Protein AF-A0A2V7LKZ4-F1 (afdb_monomer_lite)

Secondary structure (DSSP, 8-state):
-----PPP-HHHHSHHHHHHHHHHHHS--SS--HHHHHHHHHHHHHH----S----TTS-----TGGGTT--EEEEEEE---TIIIIIS----TTHHHHHHHHHHHHHHHHTTEEEEEEEE--SEETTEE----HHHHHTTPPPP---TT---GGGT--

Structure (mmCIF, N/CA/C/O backbone):
data_AF-A0A2V7LKZ4-F1
#
_entry.id   AF-A0A2V7LKZ4-F1
#
loop_
_atom_site.group_PDB
_atom_site.id
_atom_site.type_symbol
_atom_site.label_atom_id
_atom_site.label_alt_id
_atom_site.label_comp_id
_atom_site.label_asym_id
_atom_site.label_entity_id
_atom_site.label_seq_id
_atom_site.pdbx_PDB_ins_code
_atom_site.Cartn_x
_atom_site.Cartn_y
_atom_site.Cartn_z
_atom_site.occupancy
_atom_site.B_iso_or_equiv
_atom_site.auth_seq_id
_atom_site.auth_comp_id
_atom_site.auth_asym_id
_atom_site.auth_atom_id
_atom_site.pdbx_PDB_model_num
ATOM 1 N N . MET A 1 1 ? -0.419 -41.309 -25.244 1.00 37.91 1 MET A N 1
ATOM 2 C CA . MET A 1 1 ? 0.236 -40.293 -26.097 1.00 37.91 1 MET A CA 1
ATOM 3 C C . MET A 1 1 ? 0.223 -38.957 -25.371 1.00 37.91 1 MET A C 1
ATOM 5 O O . MET A 1 1 ? -0.729 -38.194 -25.488 1.00 37.91 1 MET A O 1
ATOM 9 N N . THR A 1 2 ? 1.242 -38.730 -24.545 1.00 40.59 2 THR A N 1
ATOM 10 C CA . THR A 1 2 ? 1.423 -37.516 -23.741 1.00 40.59 2 THR A CA 1
ATOM 11 C C . THR A 1 2 ? 1.644 -36.329 -24.674 1.00 40.59 2 THR A C 1
ATOM 13 O O . THR A 1 2 ? 2.657 -36.272 -25.366 1.00 40.59 2 THR A O 1
ATOM 16 N N . ARG A 1 3 ? 0.681 -35.403 -24.745 1.00 43.38 3 ARG A N 1
ATOM 17 C CA . ARG A 1 3 ? 0.859 -34.137 -25.464 1.00 43.38 3 ARG A CA 1
ATOM 18 C C . ARG A 1 3 ? 1.888 -33.311 -24.692 1.00 43.38 3 ARG A C 1
ATOM 20 O O . ARG A 1 3 ? 1.542 -32.725 -23.669 1.00 43.38 3 ARG A O 1
ATOM 27 N N . LEU A 1 4 ? 3.134 -33.264 -25.165 1.00 46.56 4 LEU A N 1
ATOM 28 C CA . LEU A 1 4 ? 4.025 -32.162 -24.816 1.00 46.56 4 LEU A CA 1
ATOM 29 C C . LEU A 1 4 ? 3.325 -30.883 -25.286 1.00 46.56 4 LEU A C 1
ATOM 31 O O . LEU A 1 4 ? 3.131 -30.685 -26.485 1.00 46.56 4 LEU A O 1
ATOM 35 N N . ARG A 1 5 ? 2.878 -30.044 -24.345 1.00 49.72 5 ARG A N 1
ATOM 36 C CA . ARG A 1 5 ? 2.583 -28.645 -24.659 1.00 49.72 5 ARG A CA 1
ATOM 37 C C . ARG A 1 5 ? 3.880 -28.079 -25.227 1.00 49.72 5 ARG A C 1
ATOM 39 O O . ARG A 1 5 ? 4.868 -28.031 -24.504 1.00 49.72 5 ARG A O 1
ATOM 46 N N . ALA A 1 6 ? 3.884 -27.719 -26.508 1.00 60.31 6 ALA A N 1
ATOM 47 C CA . ALA A 1 6 ? 4.943 -26.885 -27.049 1.00 60.31 6 ALA A CA 1
ATOM 48 C C . ALA A 1 6 ? 4.969 -25.621 -26.187 1.00 60.31 6 ALA A C 1
ATOM 50 O O . ALA A 1 6 ? 3.947 -24.939 -26.066 1.00 60.31 6 ALA A O 1
ATOM 51 N N . GLU A 1 7 ? 6.080 -25.382 -25.494 1.00 57.66 7 GLU A N 1
ATOM 52 C CA . GLU A 1 7 ? 6.238 -24.133 -24.769 1.00 57.66 7 GLU A CA 1
ATOM 53 C C . GLU A 1 7 ? 6.153 -22.992 -25.791 1.00 57.66 7 GLU A C 1
ATOM 55 O O . GLU A 1 7 ? 6.759 -23.100 -26.862 1.00 57.66 7 GLU A O 1
ATOM 60 N N . PRO A 1 8 ? 5.354 -21.942 -25.529 1.00 60.72 8 PRO A N 1
ATOM 61 C CA . PRO A 1 8 ? 5.274 -20.811 -26.440 1.00 60.72 8 PRO A CA 1
ATOM 62 C C . PRO A 1 8 ? 6.670 -20.220 -26.649 1.00 60.72 8 PRO A C 1
ATOM 64 O O . PRO A 1 8 ? 7.468 -20.179 -25.709 1.00 60.72 8 PRO A O 1
ATOM 67 N N . ASP A 1 9 ? 6.940 -19.780 -27.881 1.00 71.75 9 ASP A N 1
ATOM 68 C CA . ASP A 1 9 ? 8.195 -19.143 -28.293 1.00 71.75 9 ASP A CA 1
ATOM 69 C C . ASP A 1 9 ? 8.653 -18.139 -27.212 1.00 71.75 9 ASP A C 1
ATOM 71 O O . ASP A 1 9 ? 7.838 -17.315 -26.777 1.00 71.75 9 ASP A O 1
ATOM 75 N N . PRO A 1 10 ? 9.919 -18.178 -26.751 1.00 65.06 10 PRO A N 1
ATOM 76 C CA . PRO A 1 10 ? 10.455 -17.200 -25.808 1.00 65.06 10 PRO A CA 1
ATOM 77 C C . PRO A 1 10 ? 10.143 -15.743 -26.182 1.00 65.06 10 PRO A C 1
ATOM 79 O O . PRO A 1 10 ? 9.922 -14.926 -25.290 1.00 65.06 10 PRO A O 1
ATOM 82 N N . ALA A 1 11 ? 10.041 -15.425 -27.478 1.00 68.94 11 ALA A N 1
ATOM 83 C CA . ALA A 1 11 ? 9.638 -14.105 -27.966 1.00 68.94 11 ALA A CA 1
ATOM 84 C C . ALA A 1 11 ? 8.179 -13.739 -27.648 1.00 68.94 11 ALA A C 1
ATOM 86 O O . ALA A 1 11 ? 7.864 -12.566 -27.480 1.00 68.94 11 ALA A O 1
ATOM 87 N N . GLN A 1 12 ? 7.288 -14.724 -27.547 1.00 70.56 12 GLN A N 1
ATOM 88 C CA . GLN A 1 12 ? 5.897 -14.533 -27.127 1.00 70.56 12 GLN A CA 1
ATOM 89 C C . GLN A 1 12 ? 5.761 -14.515 -25.604 1.00 70.56 12 GLN A C 1
ATOM 91 O O . GLN A 1 12 ? 4.890 -13.836 -25.069 1.00 70.56 12 GLN A O 1
ATOM 96 N N . ARG A 1 13 ? 6.616 -15.265 -24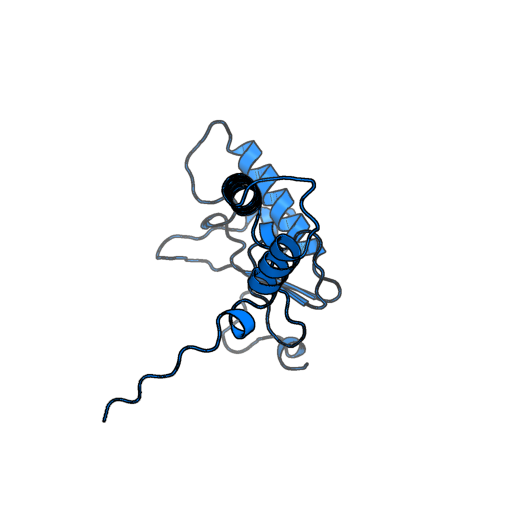.901 1.00 66.69 13 ARG A N 1
ATOM 97 C CA . ARG A 1 13 ? 6.578 -15.377 -23.438 1.00 66.69 13 ARG A CA 1
ATOM 98 C C . ARG A 1 13 ? 7.229 -14.187 -22.735 1.00 66.69 13 ARG A C 1
ATOM 100 O O . ARG A 1 13 ? 6.769 -13.788 -21.672 1.00 66.69 13 ARG A O 1
ATOM 107 N N . TYR A 1 14 ? 8.280 -13.628 -23.330 1.00 71.88 14 TYR A N 1
ATOM 108 C CA . TYR A 1 14 ? 9.044 -12.509 -22.784 1.00 71.88 14 TYR A CA 1
ATOM 109 C C . TYR A 1 14 ? 9.305 -11.454 -23.867 1.00 71.88 14 TYR A C 1
ATOM 111 O O . TYR A 1 14 ? 10.462 -11.197 -24.218 1.00 71.88 14 TYR A O 1
ATOM 119 N N . PRO A 1 15 ? 8.247 -10.834 -24.421 1.00 73.62 15 PRO A N 1
ATOM 120 C CA . PRO A 1 15 ? 8.369 -9.951 -25.578 1.00 73.62 15 PRO A CA 1
ATOM 121 C C . PRO A 1 15 ? 9.309 -8.771 -25.315 1.00 73.62 15 PRO A C 1
ATOM 123 O O . PRO A 1 15 ? 10.147 -8.464 -26.160 1.00 73.62 15 PRO A O 1
ATOM 126 N N . ALA A 1 16 ? 9.256 -8.170 -24.123 1.00 68.06 16 ALA A N 1
ATOM 127 C CA . ALA A 1 16 ? 10.148 -7.075 -23.745 1.00 68.06 16 ALA A CA 1
ATOM 128 C C . ALA A 1 16 ? 11.616 -7.525 -23.614 1.00 68.06 16 ALA A C 1
ATOM 130 O O . ALA A 1 16 ? 12.516 -6.872 -24.142 1.00 68.06 16 ALA A O 1
ATOM 131 N N . ALA A 1 17 ? 11.872 -8.673 -22.978 1.00 68.44 17 ALA A N 1
ATOM 132 C CA . ALA A 1 17 ? 13.228 -9.206 -22.821 1.00 68.44 17 ALA A CA 1
ATOM 133 C C . ALA A 1 17 ? 13.859 -9.574 -24.175 1.00 68.44 17 ALA A C 1
ATOM 135 O O . ALA A 1 17 ? 15.018 -9.248 -24.428 1.00 68.44 17 ALA A O 1
ATOM 136 N N . VAL A 1 18 ? 13.086 -10.193 -25.072 1.00 76.25 18 VAL A N 1
ATOM 137 C CA . VAL A 1 18 ? 13.555 -10.557 -26.417 1.00 76.25 18 VAL A CA 1
ATOM 138 C C . VAL A 1 18 ? 13.724 -9.327 -27.310 1.00 76.25 18 VAL A C 1
ATOM 140 O O . VAL A 1 18 ? 14.687 -9.267 -28.070 1.00 76.25 18 VAL A O 1
ATOM 143 N N . ALA A 1 19 ? 12.854 -8.319 -27.198 1.00 74.94 19 ALA A N 1
ATOM 144 C CA . ALA A 1 19 ? 13.026 -7.049 -27.902 1.00 74.94 19 ALA A CA 1
ATOM 145 C C . ALA A 1 19 ? 14.312 -6.326 -27.469 1.00 74.94 19 ALA A C 1
ATOM 147 O O . ALA A 1 19 ? 15.057 -5.845 -28.319 1.00 74.94 19 ALA A O 1
ATOM 148 N N . ARG A 1 20 ? 14.623 -6.317 -26.165 1.00 68.56 20 ARG A N 1
ATOM 149 C CA . ARG A 1 20 ? 15.881 -5.766 -25.627 1.00 68.56 20 ARG A CA 1
ATOM 150 C C . ARG A 1 20 ? 17.106 -6.529 -26.124 1.00 68.56 20 ARG A C 1
ATOM 152 O O . ARG A 1 20 ? 18.086 -5.901 -26.507 1.00 68.56 20 ARG A O 1
ATOM 159 N N . LEU A 1 21 ? 17.042 -7.864 -26.143 1.00 72.06 21 LEU A N 1
ATOM 160 C CA . LEU A 1 21 ? 18.119 -8.708 -26.665 1.00 72.06 21 LEU A CA 1
ATOM 161 C C . LEU A 1 21 ? 18.377 -8.425 -28.151 1.00 72.06 21 LEU A C 1
ATOM 163 O O . LEU A 1 21 ? 19.524 -8.267 -28.549 1.00 72.06 21 LEU A O 1
ATOM 167 N N . ARG A 1 22 ? 17.315 -8.315 -28.960 1.00 74.94 22 ARG A N 1
ATOM 168 C CA . ARG A 1 22 ? 17.422 -7.978 -30.388 1.00 74.94 22 ARG A CA 1
ATOM 169 C C . ARG A 1 22 ? 17.999 -6.587 -30.608 1.00 74.94 22 ARG A C 1
ATOM 171 O O . ARG A 1 22 ? 18.927 -6.456 -31.388 1.00 74.94 22 ARG A O 1
ATOM 178 N N . ALA A 1 23 ? 17.525 -5.587 -29.867 1.00 71.50 23 ALA A N 1
ATOM 179 C CA . ALA A 1 23 ? 18.078 -4.236 -29.934 1.00 71.50 23 ALA A CA 1
ATOM 180 C C . ALA A 1 23 ? 19.584 -4.202 -29.614 1.00 71.50 23 ALA A C 1
ATOM 182 O O . ALA A 1 23 ? 20.305 -3.398 -30.186 1.00 71.50 23 ALA A O 1
ATOM 183 N N . LEU A 1 24 ? 20.065 -5.093 -28.740 1.00 64.25 24 LEU A N 1
ATOM 184 C CA . LEU A 1 24 ? 21.483 -5.205 -28.398 1.00 64.25 24 LEU A CA 1
ATOM 185 C C . LEU A 1 24 ? 22.318 -5.920 -29.474 1.00 64.25 24 LEU A C 1
ATOM 187 O O . LEU A 1 24 ? 23.481 -5.586 -29.664 1.00 64.25 24 LEU A O 1
ATOM 191 N N . ILE A 1 25 ? 21.735 -6.916 -30.149 1.00 69.31 25 ILE A N 1
ATOM 192 C CA . ILE A 1 25 ? 22.371 -7.637 -31.263 1.00 69.31 25 ILE A CA 1
ATOM 193 C C . ILE A 1 25 ? 22.433 -6.751 -32.517 1.00 69.31 25 ILE A C 1
ATOM 195 O O . ILE A 1 25 ? 23.416 -6.804 -33.251 1.00 69.31 25 ILE A O 1
ATOM 199 N N . ASP A 1 26 ? 21.394 -5.942 -32.742 1.00 69.75 26 ASP A N 1
ATOM 200 C CA . ASP A 1 26 ? 21.254 -5.074 -33.915 1.00 69.75 26 ASP A CA 1
ATOM 201 C C . ASP A 1 26 ? 21.896 -3.684 -33.724 1.00 69.75 26 ASP A C 1
ATOM 203 O O . ASP A 1 26 ? 22.044 -2.938 -34.696 1.00 69.75 26 ASP A O 1
ATOM 207 N N . GLU A 1 27 ? 22.299 -3.310 -32.500 1.00 65.00 27 GLU A N 1
ATOM 208 C CA . GLU A 1 27 ? 23.092 -2.098 -32.268 1.00 65.00 27 GLU A CA 1
ATOM 209 C C . GLU A 1 27 ? 24.464 -2.251 -32.955 1.00 65.00 27 GLU A C 1
ATOM 211 O O . GLU A 1 27 ? 25.178 -3.225 -32.697 1.00 65.00 27 GLU A O 1
ATOM 216 N N . PRO A 1 28 ? 24.880 -1.308 -33.825 1.00 56.78 28 PRO A N 1
ATOM 217 C CA . PRO A 1 28 ? 26.181 -1.376 -34.472 1.00 56.78 28 PRO A CA 1
ATOM 218 C C . PRO A 1 28 ? 27.268 -1.226 -33.407 1.00 56.78 28 PRO A C 1
ATOM 220 O O . PRO A 1 28 ? 27.586 -0.120 -32.972 1.00 56.78 28 PRO A O 1
ATOM 223 N N . SER A 1 29 ? 27.829 -2.354 -32.971 1.00 55.97 29 SER A N 1
ATOM 224 C CA . SER A 1 29 ? 28.973 -2.374 -32.067 1.00 55.97 29 SER A CA 1
ATOM 225 C C . SER A 1 29 ? 30.118 -1.598 -32.723 1.00 55.97 29 SER A C 1
ATOM 227 O O . SER A 1 29 ? 30.546 -1.964 -33.826 1.00 55.97 29 SER A O 1
ATOM 229 N N . PRO A 1 30 ? 30.639 -0.523 -32.103 1.00 56.12 30 PRO A N 1
ATOM 230 C CA . PRO A 1 30 ? 31.881 0.069 -32.557 1.00 56.12 30 PRO A CA 1
ATOM 231 C C . PRO A 1 30 ? 33.003 -0.927 -32.240 1.00 56.12 30 PRO A C 1
ATOM 233 O O . PRO A 1 30 ? 33.565 -0.909 -31.155 1.00 56.12 30 PRO A O 1
ATOM 236 N N . ALA A 1 31 ? 33.290 -1.828 -33.182 1.00 57.12 31 ALA A N 1
ATOM 237 C CA . ALA A 1 31 ? 34.457 -2.711 -33.194 1.00 57.12 31 ALA A CA 1
ATOM 238 C C . ALA A 1 31 ? 34.723 -3.517 -31.897 1.00 57.12 31 ALA A C 1
ATOM 240 O O . ALA A 1 31 ? 35.877 -3.631 -31.489 1.00 57.12 31 ALA A O 1
ATOM 241 N N . GLY A 1 32 ? 33.688 -4.081 -31.263 1.00 65.69 32 GLY A N 1
ATOM 242 C CA . GLY A 1 32 ? 33.840 -4.961 -30.095 1.00 65.69 32 GLY A CA 1
ATOM 243 C C . GLY A 1 32 ? 33.677 -6.455 -30.405 1.00 65.69 32 GLY A C 1
ATOM 244 O O . GLY A 1 32 ? 33.022 -6.830 -31.381 1.00 65.69 32 GLY A O 1
ATOM 245 N N . THR A 1 33 ? 34.260 -7.321 -29.575 1.00 79.62 33 THR A N 1
ATOM 246 C CA . THR A 1 33 ? 34.108 -8.784 -29.673 1.00 79.62 33 THR A CA 1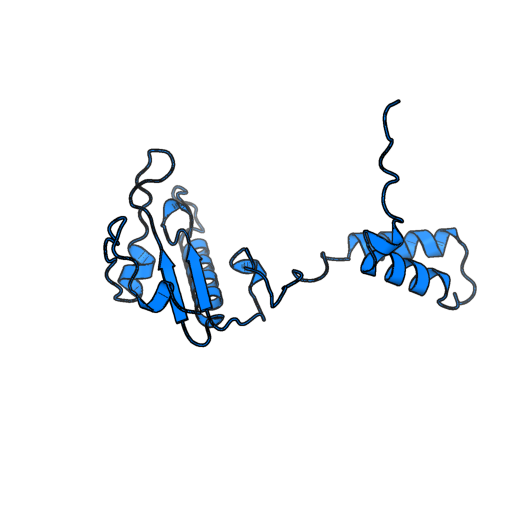
ATOM 247 C C . THR A 1 33 ? 32.734 -9.252 -29.165 1.00 79.62 33 THR A C 1
ATOM 249 O O . THR A 1 33 ? 32.000 -8.526 -28.488 1.00 79.62 33 THR A O 1
ATOM 252 N N . LEU A 1 34 ? 32.364 -10.500 -29.482 1.00 76.31 34 LEU A N 1
ATOM 253 C CA . LEU A 1 34 ? 31.146 -11.123 -28.946 1.00 76.31 34 LEU A CA 1
ATOM 254 C C . LEU A 1 34 ? 31.168 -11.187 -27.408 1.00 76.31 34 LEU A C 1
ATOM 256 O O . LEU A 1 34 ? 30.133 -11.008 -26.775 1.00 76.31 34 LEU A O 1
ATOM 260 N N . GLU A 1 35 ? 32.343 -11.405 -26.820 1.00 79.25 35 GLU A N 1
ATOM 261 C CA . GLU A 1 35 ? 32.548 -11.476 -25.370 1.00 79.25 35 GLU A CA 1
ATOM 262 C C . GLU A 1 35 ? 32.221 -10.138 -24.693 1.00 79.25 35 GLU A C 1
ATOM 264 O O . GLU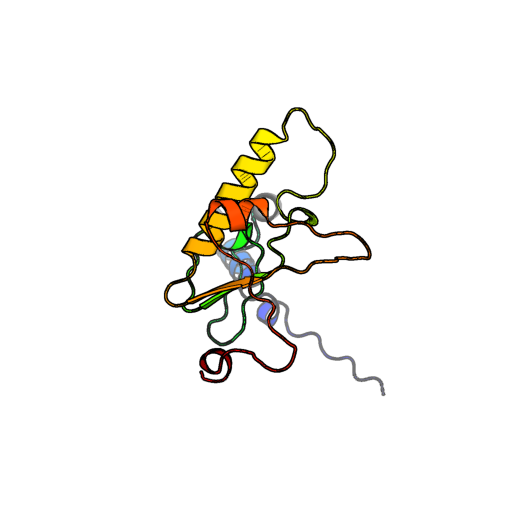 A 1 35 ? 31.393 -10.094 -23.789 1.00 79.25 35 GLU A O 1
ATOM 269 N N . GLU A 1 36 ? 32.722 -9.022 -25.231 1.00 79.69 36 GLU A N 1
ATOM 270 C CA . GLU A 1 36 ? 32.417 -7.671 -24.727 1.00 79.69 36 GLU A CA 1
ATOM 271 C C . GLU A 1 36 ? 30.924 -7.321 -24.832 1.00 79.69 36 GLU A C 1
ATOM 273 O O . GLU A 1 36 ? 30.375 -6.581 -24.012 1.00 79.69 36 GLU A O 1
ATOM 278 N N . SER A 1 37 ? 30.247 -7.864 -25.847 1.00 75.19 37 SER A N 1
ATOM 279 C CA . SER A 1 37 ? 28.805 -7.685 -26.036 1.00 75.19 37 SER A CA 1
ATOM 280 C C . SER A 1 37 ? 27.999 -8.476 -24.997 1.00 75.19 37 SER A C 1
ATOM 282 O O . SER A 1 37 ? 26.992 -7.979 -24.487 1.00 75.19 37 SER A O 1
ATOM 284 N N . ILE A 1 38 ? 28.459 -9.682 -24.645 1.00 80.31 38 ILE A N 1
ATOM 285 C CA . ILE A 1 38 ? 27.872 -10.510 -23.584 1.00 80.31 38 ILE A CA 1
ATOM 286 C C . ILE A 1 38 ? 28.097 -9.862 -22.215 1.00 80.31 38 ILE A C 1
ATOM 288 O O . ILE A 1 38 ? 27.144 -9.753 -21.446 1.00 80.31 38 ILE A O 1
ATOM 292 N N . ASP A 1 39 ? 29.298 -9.366 -21.924 1.00 83.00 39 ASP A N 1
ATOM 293 C CA . ASP A 1 39 ? 29.599 -8.724 -20.639 1.00 83.00 39 ASP A CA 1
ATOM 294 C C . ASP A 1 39 ? 28.742 -7.475 -20.410 1.00 83.00 39 ASP A C 1
ATOM 296 O O . ASP A 1 39 ? 28.120 -7.328 -19.355 1.00 83.00 39 ASP A O 1
ATOM 300 N N . ARG A 1 40 ? 28.597 -6.617 -21.430 1.00 75.94 40 ARG A N 1
ATOM 301 C CA . ARG A 1 40 ? 27.694 -5.454 -21.364 1.00 75.94 40 ARG A CA 1
ATOM 302 C C . ARG A 1 40 ? 26.232 -5.848 -21.178 1.00 75.94 40 ARG A C 1
ATOM 304 O O . ARG A 1 40 ? 25.486 -5.137 -20.500 1.00 75.94 40 ARG A O 1
ATOM 311 N N . LEU A 1 41 ? 25.797 -6.953 -21.788 1.00 75.88 41 LEU A N 1
ATOM 312 C CA . LEU A 1 41 ? 24.450 -7.480 -21.584 1.00 75.88 41 LEU A CA 1
ATOM 313 C C . LEU A 1 41 ? 24.264 -7.938 -20.136 1.00 75.88 41 LEU A C 1
ATOM 315 O O . LEU A 1 41 ? 23.269 -7.572 -19.515 1.00 75.88 41 LEU A O 1
ATOM 319 N N . LEU A 1 42 ? 25.207 -8.710 -19.596 1.00 81.75 42 LEU A N 1
ATOM 320 C CA . LEU A 1 42 ? 25.146 -9.221 -18.227 1.00 81.75 42 LEU A CA 1
ATOM 321 C C . LEU A 1 42 ? 25.173 -8.087 -17.200 1.00 81.75 42 LEU A C 1
ATOM 323 O O . LEU A 1 42 ? 24.383 -8.111 -16.258 1.00 81.75 42 LEU A O 1
ATOM 327 N N . GLU A 1 43 ? 25.996 -7.061 -17.416 1.00 82.12 43 GLU A N 1
ATOM 328 C CA . GLU A 1 43 ? 26.031 -5.862 -16.578 1.00 82.12 43 GLU A CA 1
ATOM 329 C C . GLU A 1 43 ? 24.688 -5.117 -16.614 1.00 82.12 43 GLU A C 1
ATOM 331 O O . GLU A 1 43 ? 24.110 -4.817 -15.569 1.00 82.12 43 GLU A O 1
ATOM 336 N N . ARG A 1 44 ? 24.115 -4.892 -17.805 1.00 70.31 44 ARG A N 1
ATOM 337 C CA . ARG A 1 44 ? 22.791 -4.261 -17.943 1.00 70.31 44 ARG A CA 1
ATOM 338 C C . ARG A 1 44 ? 21.670 -5.100 -17.344 1.00 70.31 44 ARG A C 1
ATOM 340 O O . ARG A 1 44 ? 20.747 -4.516 -16.794 1.00 70.31 44 ARG A O 1
ATOM 347 N N . VAL A 1 45 ? 21.716 -6.430 -17.439 1.00 75.12 45 VAL A N 1
ATOM 348 C CA . VAL A 1 45 ? 20.718 -7.319 -16.820 1.00 75.12 45 VAL A CA 1
ATOM 349 C C . VAL A 1 45 ? 20.843 -7.286 -15.299 1.00 75.12 45 VAL A C 1
ATOM 351 O O . VAL A 1 45 ? 19.832 -7.154 -14.614 1.00 75.12 45 VAL A O 1
ATOM 354 N N . ALA A 1 46 ? 22.064 -7.328 -14.766 1.00 78.31 46 ALA A N 1
ATOM 355 C CA . ALA A 1 46 ? 22.313 -7.218 -13.332 1.00 78.31 46 ALA A CA 1
ATOM 356 C C . ALA A 1 46 ? 21.869 -5.857 -12.765 1.00 78.31 46 ALA A C 1
ATOM 358 O O . ALA A 1 46 ? 21.363 -5.790 -11.647 1.00 78.31 46 ALA A O 1
ATOM 359 N N . LEU A 1 47 ? 22.025 -4.786 -13.549 1.00 75.50 47 LEU A N 1
ATOM 360 C CA . LEU A 1 47 ? 21.570 -3.434 -13.211 1.00 75.50 47 LEU A CA 1
ATOM 361 C C . LEU A 1 47 ? 20.102 -3.179 -13.564 1.00 75.50 47 LEU A C 1
ATOM 363 O O . LEU A 1 47 ? 19.528 -2.189 -13.104 1.00 75.50 47 LEU A O 1
ATOM 367 N N . SER A 1 48 ? 19.485 -4.038 -14.377 1.00 64.50 48 SER A N 1
ATOM 368 C CA . SER A 1 48 ? 18.072 -3.919 -14.695 1.00 64.50 48 SER A CA 1
ATOM 369 C C . SER A 1 48 ? 17.277 -4.291 -13.455 1.00 64.50 48 SER A C 1
ATOM 371 O O . SER A 1 48 ? 17.110 -5.454 -13.094 1.00 64.50 48 SER A O 1
ATOM 373 N N . THR A 1 49 ? 16.760 -3.273 -12.782 1.00 59.09 49 THR A N 1
ATOM 374 C CA . THR A 1 49 ? 15.573 -3.452 -11.961 1.00 59.09 49 THR A CA 1
ATOM 375 C C . THR A 1 49 ? 14.467 -3.975 -12.874 1.00 59.09 49 THR A C 1
ATOM 377 O O . THR A 1 49 ? 14.427 -3.614 -14.058 1.00 59.09 49 THR A O 1
ATOM 380 N N . SER A 1 50 ? 13.606 -4.874 -12.372 1.00 56.88 50 SER A N 1
ATOM 381 C CA . SER A 1 50 ? 12.466 -5.335 -13.171 1.00 56.88 50 SER A CA 1
ATOM 382 C C . SER A 1 50 ? 11.789 -4.104 -13.762 1.00 56.88 50 SER A C 1
ATOM 384 O O . SER A 1 50 ? 11.638 -3.099 -13.056 1.00 56.88 50 SER A O 1
ATOM 386 N N . GLU A 1 51 ? 11.418 -4.156 -15.044 1.00 55.88 51 GLU A N 1
ATOM 387 C CA . GLU A 1 51 ? 10.535 -3.128 -15.592 1.00 55.88 51 GLU A CA 1
ATOM 388 C C . GLU A 1 51 ? 9.401 -2.922 -14.592 1.00 55.88 51 GLU A C 1
ATOM 390 O O . GLU A 1 51 ? 8.963 -3.881 -13.941 1.00 55.88 51 GLU A O 1
ATOM 395 N N . GLY A 1 52 ? 9.055 -1.653 -14.360 1.00 58.97 52 GLY A N 1
ATOM 396 C CA . GLY A 1 52 ? 8.040 -1.280 -13.385 1.00 58.97 52 GLY A CA 1
ATOM 397 C C . GLY A 1 52 ? 6.800 -2.155 -13.537 1.00 58.97 52 GLY A C 1
ATOM 398 O O . GLY A 1 52 ? 6.562 -2.739 -14.592 1.00 58.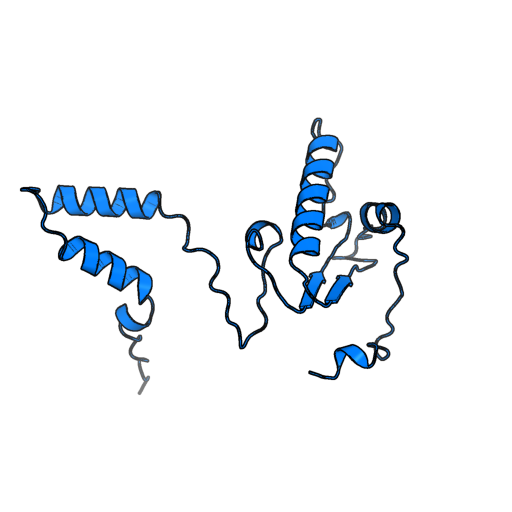97 52 GLY A O 1
ATOM 399 N N . ILE A 1 53 ? 6.034 -2.294 -12.463 1.00 67.31 53 ILE A N 1
ATOM 400 C CA . ILE A 1 53 ? 4.972 -3.295 -12.444 1.00 67.31 53 ILE A CA 1
ATOM 401 C C . ILE A 1 53 ? 4.003 -3.070 -13.595 1.00 67.31 53 ILE A C 1
ATOM 403 O O . ILE A 1 53 ? 3.499 -1.965 -13.787 1.00 67.31 53 ILE A O 1
ATOM 407 N N . GLU A 1 54 ? 3.780 -4.136 -14.361 1.00 74.94 54 GLU A N 1
ATOM 408 C CA . GLU A 1 54 ? 2.874 -4.134 -15.495 1.00 74.94 54 GLU A CA 1
ATOM 409 C C . GLU A 1 54 ? 1.444 -3.966 -14.977 1.00 74.94 54 GLU A C 1
ATOM 411 O O . GLU A 1 54 ? 0.838 -4.884 -14.421 1.00 74.94 54 GLU A O 1
ATOM 416 N N . VAL A 1 55 ? 0.931 -2.743 -15.100 1.00 82.06 55 VAL A N 1
ATOM 417 C CA . VAL A 1 55 ? -0.440 -2.402 -14.730 1.00 82.06 55 VAL A CA 1
ATOM 418 C C . VAL A 1 55 ? -1.349 -2.731 -15.906 1.00 82.06 55 VAL A C 1
ATOM 420 O O . VAL A 1 55 ? -1.153 -2.224 -17.009 1.00 82.06 55 VAL A O 1
ATOM 423 N N . SER A 1 56 ? -2.374 -3.544 -15.666 1.00 84.69 56 SER A N 1
ATOM 424 C CA . SER A 1 56 ? -3.392 -3.856 -16.669 1.00 84.69 56 SER A CA 1
ATOM 425 C C . SER A 1 56 ? -4.671 -3.059 -16.381 1.00 84.69 56 SER A C 1
ATOM 427 O O . SER A 1 56 ? -5.183 -3.150 -15.263 1.00 84.69 56 SER A O 1
ATOM 429 N N . PRO A 1 57 ? -5.204 -2.286 -17.347 1.00 81.50 57 PRO A N 1
ATOM 430 C CA . PRO A 1 57 ? -6.420 -1.495 -17.142 1.00 81.50 57 PRO A CA 1
ATOM 431 C C . PRO A 1 57 ? -7.677 -2.365 -16.987 1.00 81.50 57 PRO A C 1
ATOM 433 O O . PRO A 1 57 ? -8.603 -1.974 -16.284 1.00 81.50 57 PRO A O 1
ATOM 436 N N . ASP A 1 58 ? -7.682 -3.567 -17.569 1.00 85.62 58 ASP A N 1
ATOM 437 C CA . ASP A 1 58 ? -8.849 -4.462 -17.600 1.00 85.62 58 ASP A CA 1
ATOM 438 C C . ASP A 1 58 ? -8.825 -5.513 -16.476 1.00 85.62 58 ASP A C 1
ATOM 440 O O . ASP A 1 58 ? -9.512 -6.538 -16.535 1.00 85.62 58 ASP A O 1
ATOM 444 N N . ARG A 1 59 ? -7.968 -5.321 -15.464 1.00 87.81 59 ARG A N 1
ATOM 445 C CA . ARG A 1 59 ? -7.773 -6.267 -14.359 1.00 87.81 59 ARG A CA 1
ATOM 446 C C . ARG A 1 59 ? -7.579 -5.544 -13.034 1.00 87.81 59 ARG A C 1
ATOM 448 O O . ARG A 1 59 ? -7.156 -4.394 -12.972 1.00 87.81 59 ARG A O 1
ATOM 455 N N . VAL A 1 60 ? -7.817 -6.276 -11.949 1.00 92.25 60 VAL A N 1
ATOM 456 C CA . VAL A 1 60 ? -7.426 -5.835 -10.609 1.00 92.25 60 VAL A CA 1
ATOM 457 C C . VAL A 1 60 ? -5.910 -5.961 -10.466 1.00 92.25 60 VAL A C 1
ATOM 459 O O . VAL A 1 60 ? -5.351 -7.044 -10.641 1.00 92.25 60 VAL A O 1
ATOM 462 N N . ASN A 1 61 ? -5.255 -4.853 -10.122 1.00 92.81 61 ASN A N 1
ATOM 463 C CA . ASN A 1 61 ? -3.811 -4.794 -9.921 1.00 92.81 61 ASN A CA 1
ATOM 464 C C . ASN A 1 61 ? -3.486 -4.986 -8.433 1.00 92.81 61 ASN A C 1
ATOM 466 O O . ASN A 1 61 ? -3.760 -4.115 -7.610 1.00 92.81 61 ASN A O 1
ATOM 470 N N . LEU A 1 62 ? -2.904 -6.137 -8.091 1.00 94.38 62 LEU A N 1
ATOM 471 C CA . LEU A 1 62 ? -2.434 -6.454 -6.740 1.00 94.38 62 LEU A CA 1
ATOM 472 C C . LEU A 1 62 ? -0.980 -6.004 -6.594 1.00 94.38 62 LEU A C 1
ATOM 474 O O . LEU A 1 62 ? -0.081 -6.591 -7.191 1.00 94.38 62 LEU A O 1
ATOM 478 N N . LEU A 1 63 ? -0.758 -4.954 -5.806 1.00 93.62 63 LEU A N 1
ATOM 479 C CA . LEU A 1 63 ? 0.535 -4.284 -5.667 1.00 93.62 63 LEU A CA 1
ATOM 480 C C . LEU A 1 63 ? 0.933 -4.176 -4.194 1.00 93.62 63 LEU A C 1
ATOM 482 O O . LEU A 1 63 ? 0.082 -4.117 -3.309 1.00 93.62 63 LEU A O 1
ATOM 486 N N . THR A 1 64 ? 2.236 -4.088 -3.927 1.00 92.44 64 THR A N 1
ATOM 487 C CA . THR A 1 64 ? 2.720 -3.641 -2.610 1.00 92.44 64 THR A CA 1
ATOM 488 C C . THR A 1 64 ? 2.644 -2.115 -2.509 1.00 92.44 64 THR A C 1
ATOM 490 O O . THR A 1 64 ? 2.676 -1.436 -3.531 1.00 92.44 64 THR A O 1
ATOM 493 N N . LEU A 1 65 ? 2.616 -1.530 -1.306 1.00 91.81 65 LEU A N 1
ATOM 494 C CA . LEU A 1 65 ? 2.612 -0.062 -1.164 1.00 91.81 65 LEU A CA 1
ATOM 495 C C . LEU A 1 65 ? 3.809 0.603 -1.865 1.00 91.81 65 LEU A C 1
ATOM 497 O O . LEU A 1 65 ? 3.625 1.569 -2.601 1.00 91.81 65 LEU A O 1
ATOM 501 N N . HIS A 1 66 ? 5.013 0.042 -1.723 1.00 90.31 66 HIS A N 1
ATOM 502 C CA . HIS A 1 66 ? 6.239 0.549 -2.358 1.00 90.31 66 HIS A CA 1
ATOM 503 C C . HIS A 1 66 ? 6.125 0.621 -3.884 1.00 90.31 66 HIS A C 1
ATOM 505 O O . HIS A 1 66 ? 6.571 1.570 -4.526 1.00 90.31 66 HIS A O 1
ATOM 511 N N . SER A 1 67 ? 5.486 -0.395 -4.445 1.00 90.31 67 SER A N 1
ATOM 512 C CA . SER A 1 67 ? 5.268 -0.591 -5.867 1.00 90.31 67 SER A CA 1
ATOM 513 C C . SER A 1 67 ? 4.282 0.391 -6.500 1.00 90.31 67 SER A C 1
ATOM 515 O O . SER A 1 67 ? 4.256 0.523 -7.718 1.00 90.31 67 SER A O 1
ATOM 517 N N . THR A 1 68 ? 3.460 1.069 -5.696 1.00 91.00 68 THR A N 1
ATOM 518 C CA . THR A 1 68 ? 2.426 1.984 -6.204 1.00 91.00 68 THR A CA 1
ATOM 519 C C . THR A 1 68 ? 2.939 3.376 -6.568 1.00 91.00 68 THR A C 1
ATOM 521 O O . THR A 1 68 ? 2.196 4.182 -7.129 1.00 91.00 68 THR A O 1
ATOM 524 N N . LYS A 1 69 ? 4.194 3.702 -6.242 1.00 87.88 69 LYS A N 1
ATOM 525 C CA . LYS A 1 69 ? 4.744 5.044 -6.447 1.00 87.88 69 LYS A CA 1
ATOM 526 C C . LYS A 1 69 ? 4.673 5.451 -7.924 1.00 87.88 69 LYS A C 1
ATOM 528 O O . LYS A 1 69 ? 5.203 4.762 -8.787 1.00 87.88 69 LYS A O 1
ATOM 533 N N . GLY A 1 70 ? 4.061 6.604 -8.194 1.00 87.75 70 GLY A N 1
ATOM 534 C CA . GLY A 1 70 ? 3.894 7.133 -9.555 1.00 87.75 70 GLY A CA 1
ATOM 535 C C . GLY A 1 70 ? 2.711 6.546 -10.332 1.00 87.75 70 GLY A C 1
ATOM 536 O O . GLY A 1 70 ? 2.464 6.980 -11.450 1.00 87.75 70 GLY A O 1
ATOM 537 N N . LEU A 1 71 ? 1.963 5.608 -9.743 1.00 92.38 71 LEU A N 1
ATOM 538 C CA . LEU A 1 71 ? 0.725 5.069 -10.307 1.00 92.38 71 LEU A CA 1
ATOM 539 C C . LEU A 1 71 ? -0.490 5.782 -9.709 1.00 92.38 71 LEU A C 1
ATOM 541 O O . LEU A 1 71 ? -0.422 6.308 -8.599 1.00 92.38 71 LEU A O 1
ATOM 545 N N . GLU A 1 72 ? -1.610 5.789 -10.420 1.00 94.38 72 GLU A N 1
ATOM 546 C CA . GLU A 1 72 ? -2.885 6.307 -9.920 1.00 94.38 72 GLU A CA 1
ATOM 547 C C . GLU A 1 72 ? -4.035 5.457 -10.455 1.00 94.38 72 GLU A C 1
ATOM 549 O O . GLU A 1 72 ? -3.988 4.979 -11.588 1.00 94.38 72 GLU A O 1
ATOM 554 N N . PHE A 1 73 ? -5.071 5.289 -9.638 1.00 95.38 73 PHE A N 1
ATOM 555 C CA . PHE A 1 73 ? -6.219 4.436 -9.928 1.00 95.38 73 PHE A CA 1
ATOM 556 C C . PHE A 1 73 ? -7.510 5.146 -9.516 1.00 95.38 73 PHE A C 1
ATOM 558 O O . PHE A 1 73 ? -7.536 5.859 -8.510 1.00 95.38 73 PHE A O 1
ATOM 565 N N . SER A 1 74 ? -8.607 4.928 -10.249 1.00 94.88 74 SER A N 1
ATOM 566 C CA . SER A 1 74 ? -9.924 5.449 -9.843 1.00 94.88 74 SER A CA 1
ATOM 567 C C . SER A 1 74 ? -10.303 4.962 -8.443 1.00 94.88 74 SER A C 1
ATOM 569 O O . SER A 1 74 ? -10.749 5.752 -7.612 1.00 94.88 74 SER A O 1
ATOM 571 N N . ARG A 1 75 ? -10.044 3.682 -8.142 1.00 96.44 75 ARG A N 1
ATOM 572 C CA . ARG A 1 75 ? -10.342 3.063 -6.845 1.00 96.44 75 ARG A CA 1
ATOM 573 C C . ARG A 1 75 ? -9.115 2.347 -6.286 1.00 96.44 75 ARG A C 1
ATOM 5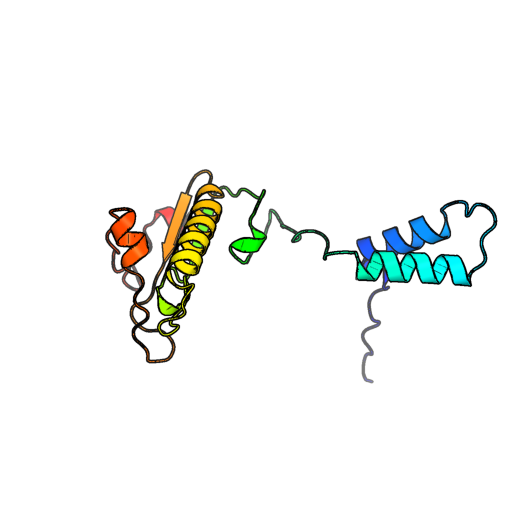75 O O . ARG A 1 75 ? -8.463 1.602 -7.013 1.00 96.44 75 ARG A O 1
ATOM 582 N N . VAL A 1 76 ? -8.824 2.545 -5.002 1.00 97.31 76 VAL A N 1
ATOM 583 C CA . VAL A 1 76 ? -7.719 1.884 -4.287 1.00 97.31 76 VAL A CA 1
ATOM 584 C C . VAL A 1 76 ? -8.237 1.233 -3.013 1.00 97.31 76 VAL A C 1
ATOM 586 O O . VAL A 1 76 ? -8.953 1.856 -2.230 1.00 97.31 76 VAL A O 1
ATOM 589 N N . TYR A 1 77 ? -7.822 -0.013 -2.797 1.00 96.50 77 TYR A N 1
ATOM 590 C CA . TYR A 1 77 ? -8.099 -0.787 -1.592 1.00 96.50 77 TYR A CA 1
ATOM 591 C C . TYR A 1 77 ? -6.769 -1.058 -0.888 1.00 96.50 77 TYR A C 1
ATOM 593 O O . TYR A 1 77 ? -5.961 -1.850 -1.374 1.00 96.50 77 TYR A O 1
ATOM 601 N N . ILE A 1 78 ? -6.522 -0.386 0.237 1.00 94.38 78 ILE A N 1
ATOM 602 C CA . ILE A 1 78 ? -5.370 -0.678 1.095 1.00 94.38 78 ILE A CA 1
ATOM 603 C C . ILE A 1 78 ? -5.821 -1.706 2.120 1.00 94.38 78 ILE A C 1
ATOM 605 O O . ILE A 1 78 ? -6.600 -1.410 3.028 1.00 94.38 78 ILE A O 1
ATOM 609 N N . VAL A 1 79 ? -5.331 -2.926 1.943 1.00 92.31 79 VAL A N 1
ATOM 610 C CA . VAL A 1 79 ? -5.673 -4.057 2.798 1.00 92.31 79 VAL A CA 1
ATOM 611 C C . VAL A 1 79 ? -4.623 -4.266 3.878 1.00 92.31 79 VAL A C 1
ATOM 613 O O . VAL A 1 79 ? -3.428 -4.129 3.625 1.00 92.31 79 VAL A O 1
ATOM 616 N N . GLY A 1 80 ? -5.074 -4.636 5.075 1.00 89.06 80 GLY A N 1
ATOM 617 C CA . GLY A 1 80 ? -4.187 -4.983 6.181 1.00 89.06 80 GLY A CA 1
ATOM 618 C C . GLY A 1 80 ? -3.496 -3.770 6.795 1.00 89.06 80 GLY A C 1
ATOM 619 O O . GLY A 1 80 ? -2.303 -3.835 7.094 1.00 89.06 80 GLY A O 1
ATOM 620 N N . LEU A 1 81 ? -4.224 -2.661 6.968 1.00 90.94 81 LEU A N 1
ATOM 621 C CA . LEU A 1 81 ? -3.726 -1.494 7.697 1.00 90.94 81 LEU A CA 1
ATOM 622 C C . LEU A 1 81 ? -3.748 -1.778 9.208 1.00 90.94 81 LEU A C 1
ATOM 624 O O . LEU A 1 81 ? -4.588 -1.292 9.959 1.00 90.94 81 LEU A O 1
ATOM 628 N N . GLU A 1 82 ? -2.844 -2.660 9.611 1.00 89.06 82 GLU A N 1
ATOM 629 C CA . GLU A 1 82 ? -2.740 -3.271 10.931 1.00 89.06 82 GLU A CA 1
ATOM 630 C C . GLU A 1 82 ? -1.336 -3.028 11.482 1.00 89.06 82 GLU A C 1
ATOM 632 O O . GLU A 1 82 ? -0.371 -3.203 10.737 1.00 89.06 82 GLU A O 1
ATOM 637 N N . ASP A 1 83 ? -1.190 -2.719 12.775 1.00 86.94 83 ASP A N 1
ATOM 638 C CA . ASP A 1 83 ? 0.132 -2.520 13.400 1.00 86.94 83 ASP A CA 1
ATOM 639 C C . ASP A 1 83 ? 1.004 -3.779 13.247 1.00 86.94 83 ASP A C 1
ATOM 641 O O . ASP A 1 83 ? 2.231 -3.695 13.143 1.00 86.94 83 ASP A O 1
ATOM 645 N N . TYR A 1 84 ? 0.356 -4.948 13.148 1.00 85.25 84 TYR A N 1
ATOM 646 C CA . TYR A 1 84 ? 0.969 -6.228 12.816 1.00 85.25 84 TYR A CA 1
ATOM 647 C C . TYR A 1 84 ? 1.740 -6.249 11.504 1.00 85.25 84 TYR A C 1
ATOM 649 O O . TYR A 1 84 ? 2.789 -6.893 11.428 1.00 85.25 84 TYR A O 1
ATOM 657 N N . GLN A 1 85 ? 1.242 -5.558 10.484 1.00 85.38 85 GLN A N 1
ATOM 658 C CA . GLN A 1 85 ? 1.817 -5.550 9.144 1.00 85.38 85 GLN A CA 1
ATOM 659 C C . GLN A 1 85 ? 2.577 -4.247 8.865 1.00 85.38 85 GLN A C 1
ATOM 661 O O . GLN A 1 85 ? 3.632 -4.275 8.231 1.00 85.38 85 GLN A O 1
ATOM 666 N N . ILE A 1 86 ? 2.055 -3.115 9.338 1.00 87.00 86 ILE A N 1
ATOM 667 C CA . ILE A 1 86 ? 2.543 -1.766 9.054 1.00 87.00 86 ILE A CA 1
ATOM 668 C C . ILE A 1 86 ? 2.473 -0.957 10.357 1.00 87.00 86 ILE A C 1
ATOM 670 O O . ILE A 1 86 ? 1.376 -0.618 10.787 1.00 87.00 86 ILE A O 1
ATOM 674 N N . PRO A 1 87 ? 3.607 -0.627 11.004 1.00 81.38 87 PRO A N 1
ATOM 675 C CA . PRO A 1 87 ? 5.001 -0.861 10.595 1.00 81.38 87 PRO A CA 1
ATOM 676 C C . PRO A 1 87 ? 5.513 -2.291 10.868 1.00 81.38 87 PRO A C 1
ATOM 678 O O . PRO A 1 87 ? 6.667 -2.597 10.568 1.00 81.38 87 PRO A O 1
ATOM 681 N N . GLY A 1 88 ? 4.688 -3.158 11.457 1.00 81.88 88 GLY A N 1
ATOM 682 C CA . GLY A 1 88 ? 5.052 -4.515 11.849 1.00 81.88 88 GLY A CA 1
ATOM 683 C C . GLY A 1 88 ? 5.198 -4.674 13.365 1.00 81.88 88 GLY A C 1
ATOM 684 O O . GLY A 1 88 ? 5.725 -3.776 14.040 1.00 81.88 88 GLY A O 1
ATOM 685 N N . LEU A 1 89 ? 4.796 -5.838 13.898 1.00 71.44 89 LEU A N 1
ATOM 686 C CA . LEU A 1 89 ? 5.137 -6.257 15.265 1.00 71.44 89 LEU A CA 1
ATOM 687 C C . LEU A 1 89 ? 6.636 -6.574 15.327 1.00 71.44 89 LEU A C 1
ATOM 689 O O . LEU A 1 89 ? 7.079 -7.656 14.943 1.00 71.44 89 LEU A O 1
ATOM 693 N N . ARG A 1 90 ? 7.440 -5.619 15.791 1.00 66.50 90 ARG A N 1
ATOM 694 C CA . ARG A 1 90 ? 8.837 -5.852 16.165 1.00 66.50 90 ARG A CA 1
ATOM 695 C C . ARG A 1 90 ? 9.127 -5.106 17.458 1.00 66.50 90 ARG A C 1
ATOM 697 O O . ARG A 1 90 ? 8.764 -3.939 17.589 1.00 66.50 90 ARG A O 1
ATOM 704 N N . GLU A 1 91 ? 9.753 -5.804 18.400 1.00 56.94 91 GLU A N 1
ATOM 705 C CA . GLU A 1 91 ? 10.184 -5.249 19.683 1.00 56.94 91 GLU A CA 1
ATOM 706 C C . GLU A 1 91 ? 11.180 -4.098 19.497 1.00 56.94 91 GLU A C 1
ATOM 708 O O . GLU A 1 91 ? 11.797 -3.960 18.438 1.00 56.94 91 GLU A O 1
ATOM 713 N N . ALA A 1 92 ? 11.297 -3.275 20.543 1.00 56.22 92 ALA A N 1
ATOM 714 C CA . ALA A 1 92 ? 12.067 -2.038 20.640 1.00 56.22 92 ALA A CA 1
ATOM 715 C C . ALA A 1 92 ? 13.437 -2.087 19.936 1.00 56.22 92 ALA A C 1
ATOM 717 O O . ALA A 1 92 ? 14.467 -2.397 20.530 1.00 56.22 92 ALA A O 1
ATOM 718 N N . LYS A 1 93 ? 13.452 -1.724 18.653 1.00 65.06 93 LYS A N 1
ATOM 719 C CA . LYS A 1 93 ? 14.669 -1.363 17.931 1.00 65.06 93 LYS A CA 1
ATOM 720 C C . LYS A 1 93 ? 14.973 0.105 18.182 1.00 65.06 93 LYS A C 1
ATOM 722 O O . LYS A 1 93 ? 14.054 0.923 18.195 1.00 65.06 93 LYS A O 1
ATOM 727 N N . GLU A 1 94 ? 16.256 0.456 18.244 1.00 75.25 94 GLU A N 1
ATOM 728 C CA . GLU A 1 94 ? 16.724 1.854 18.283 1.00 75.25 94 GLU A CA 1
ATOM 729 C C . GLU A 1 94 ? 16.093 2.721 17.174 1.00 75.25 94 GLU A C 1
ATOM 731 O O . GLU A 1 94 ? 15.872 3.913 17.361 1.00 75.25 94 GLU A O 1
ATOM 736 N N . ASN A 1 95 ? 15.698 2.108 16.052 1.00 81.81 95 ASN A N 1
ATOM 737 C CA . ASN A 1 95 ? 15.118 2.786 14.892 1.00 81.81 95 ASN A CA 1
ATOM 738 C C . ASN A 1 95 ? 13.582 2.747 14.813 1.00 81.81 95 ASN A C 1
ATOM 740 O O . ASN A 1 95 ? 13.028 3.102 13.772 1.00 81.81 95 ASN A O 1
ATOM 744 N N . ARG A 1 96 ? 12.863 2.343 15.872 1.00 86.25 96 ARG A N 1
ATOM 745 C CA . ARG A 1 96 ? 11.396 2.172 15.812 1.00 86.25 96 ARG A CA 1
ATOM 746 C C . ARG A 1 96 ? 10.666 3.435 15.356 1.00 86.25 96 ARG A C 1
ATOM 748 O O . ARG A 1 96 ? 9.740 3.352 14.554 1.00 86.25 96 ARG A O 1
ATOM 755 N N . GLN A 1 97 ? 11.107 4.605 15.813 1.00 88.00 97 GLN A N 1
ATOM 756 C CA . GLN A 1 97 ? 10.503 5.870 15.400 1.00 88.00 97 GLN A CA 1
ATOM 757 C C . GLN A 1 97 ? 10.680 6.126 13.897 1.00 88.00 97 GLN A C 1
ATOM 759 O O . GLN A 1 97 ? 9.738 6.560 13.239 1.00 88.00 97 GLN A O 1
ATOM 764 N N . ALA A 1 98 ? 11.860 5.832 13.345 1.00 89.19 98 ALA A N 1
ATOM 765 C CA . ALA A 1 98 ? 12.127 5.980 11.918 1.00 89.19 98 ALA A CA 1
ATOM 766 C C . ALA A 1 98 ? 11.299 4.989 11.082 1.00 89.19 98 ALA A C 1
ATOM 768 O O . ALA A 1 98 ? 10.730 5.382 10.067 1.00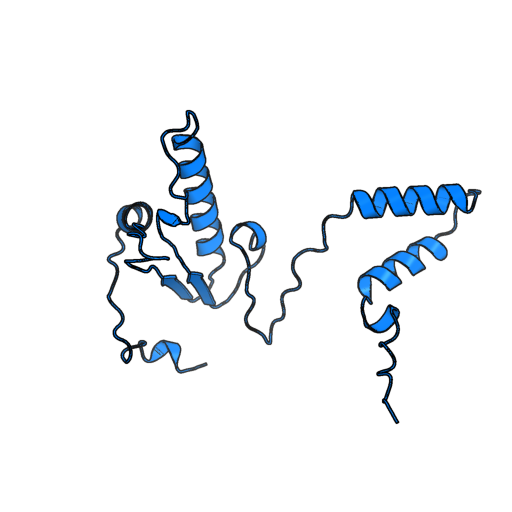 89.19 98 ALA A O 1
ATOM 769 N N . GLU A 1 99 ? 11.159 3.740 11.539 1.00 88.69 99 GLU A N 1
ATOM 770 C CA . GLU A 1 99 ? 10.296 2.735 10.899 1.00 88.69 99 GLU A CA 1
ATOM 771 C C . GLU A 1 99 ? 8.824 3.186 10.871 1.00 88.69 99 GLU A C 1
ATOM 773 O O . GLU A 1 99 ? 8.162 3.051 9.844 1.00 88.69 99 GLU A O 1
ATOM 778 N N . ILE A 1 100 ? 8.320 3.781 11.962 1.00 89.56 100 ILE A N 1
ATOM 779 C CA . ILE A 1 100 ? 6.964 4.355 12.013 1.00 89.56 100 ILE A CA 1
ATOM 780 C C . ILE A 1 100 ? 6.823 5.518 11.022 1.00 89.56 100 ILE A C 1
ATOM 782 O O . ILE A 1 100 ? 5.827 5.582 10.303 1.00 89.56 100 ILE A O 1
ATOM 786 N N . GLN A 1 101 ? 7.804 6.427 10.948 1.00 91.81 101 GLN A N 1
ATOM 787 C CA . GLN A 1 101 ? 7.756 7.541 9.991 1.00 91.81 101 GLN A CA 1
ATOM 788 C C . GLN A 1 101 ? 7.756 7.060 8.537 1.00 91.81 101 GLN A C 1
ATOM 790 O O . GLN A 1 101 ? 7.027 7.609 7.709 1.00 91.81 101 GLN A O 1
ATOM 795 N N . GLU A 1 102 ? 8.536 6.028 8.223 1.00 91.94 102 GLU A N 1
ATOM 796 C CA . GLU A 1 102 ? 8.556 5.458 6.879 1.00 91.94 102 GLU A CA 1
ATOM 797 C C . GLU A 1 102 ? 7.246 4.735 6.556 1.00 91.94 102 GLU A C 1
ATOM 799 O O . GLU A 1 102 ? 6.657 4.970 5.504 1.00 91.94 102 GLU A O 1
ATOM 804 N N . ALA A 1 103 ? 6.717 3.937 7.485 1.00 91.94 103 ALA A N 1
ATOM 805 C CA . ALA A 1 103 ? 5.403 3.317 7.337 1.00 91.94 103 ALA A CA 1
ATOM 806 C C . ALA A 1 103 ? 4.300 4.362 7.102 1.00 91.94 103 ALA A C 1
ATOM 808 O O . ALA A 1 103 ? 3.497 4.210 6.182 1.00 91.94 103 ALA A O 1
ATOM 809 N N . ARG A 1 104 ? 4.317 5.473 7.850 1.00 92.12 104 ARG A N 1
ATOM 810 C CA . ARG A 1 104 ? 3.398 6.602 7.649 1.00 92.12 104 ARG A CA 1
ATOM 811 C C . ARG A 1 104 ? 3.518 7.181 6.240 1.00 92.12 104 ARG A C 1
ATOM 813 O O . ARG A 1 104 ? 2.506 7.414 5.579 1.00 92.12 104 ARG A O 1
ATOM 820 N N . ARG A 1 105 ? 4.746 7.384 5.751 1.00 93.75 105 ARG A N 1
ATOM 821 C CA . ARG A 1 105 ? 5.003 7.863 4.384 1.00 93.75 105 ARG A CA 1
ATOM 822 C C . ARG A 1 105 ? 4.476 6.878 3.339 1.00 93.75 105 ARG A C 1
ATOM 824 O O . ARG A 1 105 ? 3.862 7.317 2.370 1.00 93.75 105 ARG A O 1
ATOM 831 N N . LEU A 1 106 ? 4.680 5.576 3.527 1.00 93.25 106 LEU A N 1
ATOM 832 C CA . LEU A 1 106 ? 4.196 4.540 2.611 1.00 93.25 106 LEU A CA 1
ATOM 833 C C . LEU A 1 106 ? 2.670 4.498 2.544 1.00 93.25 106 LEU A C 1
ATOM 835 O O . LEU A 1 106 ? 2.114 4.455 1.446 1.00 93.25 106 LEU A O 1
ATOM 839 N N . VAL A 1 107 ? 1.999 4.560 3.696 1.00 93.25 107 VAL A N 1
ATOM 840 C CA . VAL A 1 107 ? 0.534 4.616 3.772 1.00 93.25 107 VAL A CA 1
ATOM 841 C C . VAL A 1 107 ? 0.026 5.874 3.070 1.00 93.25 107 VAL A C 1
ATOM 843 O O . VAL A 1 107 ? -0.810 5.767 2.179 1.00 93.25 107 VAL A O 1
ATOM 846 N N . TYR A 1 108 ? 0.599 7.045 3.364 1.00 94.31 108 TYR A N 1
ATOM 847 C CA . TYR A 1 108 ? 0.248 8.300 2.691 1.00 94.31 108 TYR A CA 1
ATOM 848 C C . TYR A 1 108 ? 0.423 8.224 1.164 1.00 94.31 108 TYR A C 1
ATOM 850 O O . TYR A 1 108 ? -0.468 8.615 0.403 1.00 94.31 108 TYR A O 1
ATOM 858 N N . VAL A 1 109 ? 1.551 7.683 0.689 1.00 95.88 109 VAL A N 1
ATOM 859 C CA . VAL A 1 109 ? 1.784 7.482 -0.748 1.00 95.88 109 VAL A CA 1
ATOM 860 C C . VAL A 1 109 ? 0.706 6.578 -1.335 1.00 95.88 109 VAL A C 1
ATOM 862 O O . VAL A 1 109 ? 0.121 6.968 -2.339 1.00 95.88 109 VAL A O 1
ATOM 865 N N . GLY A 1 110 ? 0.394 5.444 -0.699 1.00 95.69 110 GLY A N 1
ATOM 866 C CA . GLY A 1 110 ? -0.664 4.528 -1.133 1.00 95.69 110 GLY A CA 1
ATOM 867 C C . GLY A 1 110 ? -2.048 5.182 -1.192 1.00 95.69 110 GLY A C 1
ATOM 868 O O . GLY A 1 110 ? -2.763 5.026 -2.180 1.00 95.69 110 GLY A O 1
ATOM 869 N N . MET A 1 111 ? -2.407 5.971 -0.177 1.00 95.06 111 MET A N 1
ATOM 870 C CA . MET A 1 111 ? -3.687 6.687 -0.119 1.00 95.06 111 MET A CA 1
ATOM 871 C C . MET A 1 111 ? -3.821 7.688 -1.268 1.00 95.06 111 MET A C 1
ATOM 873 O O . MET A 1 111 ? -4.851 7.741 -1.932 1.00 95.06 111 MET A O 1
ATOM 877 N N . THR A 1 112 ? -2.753 8.437 -1.559 1.00 96.25 112 THR A N 1
ATOM 878 C CA . THR A 1 112 ? -2.746 9.444 -2.637 1.00 96.25 112 THR A CA 1
ATOM 879 C C . THR A 1 112 ? -2.726 8.851 -4.047 1.00 96.25 112 THR A C 1
ATOM 881 O O . THR A 1 112 ? -2.692 9.605 -5.015 1.00 96.25 112 THR A O 1
ATOM 884 N N . ARG A 1 113 ? -2.721 7.518 -4.200 1.00 96.38 113 ARG A N 1
ATOM 885 C CA . ARG A 1 113 ? -2.894 6.878 -5.517 1.00 96.38 113 ARG A CA 1
ATOM 886 C C . ARG A 1 113 ? -4.371 6.780 -5.912 1.00 96.38 113 ARG A C 1
ATOM 888 O O . ARG A 1 113 ? -4.656 6.512 -7.075 1.00 96.38 113 ARG A O 1
ATOM 895 N N . ALA A 1 114 ? -5.294 6.958 -4.964 1.00 97.31 114 ALA A N 1
ATOM 896 C CA . ALA A 1 114 ? -6.731 6.939 -5.211 1.00 97.31 114 ALA A CA 1
ATOM 897 C C . ALA A 1 114 ? -7.209 8.275 -5.789 1.00 97.31 114 ALA A C 1
ATOM 899 O O . ALA A 1 114 ? -6.915 9.327 -5.224 1.00 97.31 114 ALA A O 1
ATOM 900 N N . ARG A 1 115 ? -7.982 8.232 -6.879 1.00 96.00 115 ARG A N 1
ATOM 901 C CA . ARG A 1 115 ? -8.593 9.433 -7.476 1.00 96.00 115 ARG A CA 1
ATOM 902 C C . ARG A 1 115 ? -10.027 9.673 -7.023 1.00 96.00 115 ARG A C 1
ATOM 904 O O . ARG A 1 115 ? -10.382 10.804 -6.718 1.00 96.00 115 ARG A O 1
ATOM 911 N N . GLU A 1 116 ? -10.845 8.626 -6.994 1.00 96.44 116 GLU A N 1
ATOM 912 C CA . GLU A 1 116 ? -12.283 8.743 -6.715 1.00 96.44 116 GLU A CA 1
ATOM 913 C C . GLU A 1 116 ? -12.656 8.064 -5.401 1.00 96.44 116 GLU A C 1
ATOM 915 O O . GLU A 1 116 ? -13.439 8.606 -4.623 1.00 96.44 116 GLU A O 1
ATOM 920 N N . ARG A 1 117 ? -12.096 6.876 -5.133 1.00 95.19 117 ARG A N 1
ATOM 921 C CA . ARG A 1 117 ? -12.425 6.113 -3.927 1.00 95.19 117 ARG A CA 1
ATOM 922 C C . ARG A 1 117 ? -11.216 5.438 -3.302 1.00 95.19 117 ARG A C 1
ATOM 924 O O . ARG A 1 117 ? -10.476 4.713 -3.964 1.00 95.19 117 ARG A O 1
ATOM 931 N N . LEU A 1 118 ? -11.089 5.621 -1.995 1.00 95.44 118 LEU A N 1
ATOM 932 C CA . LEU A 1 118 ? -10.133 4.933 -1.141 1.00 95.44 118 LEU A CA 1
ATOM 933 C C . LEU A 1 118 ? -10.899 4.083 -0.128 1.00 95.44 118 LEU A C 1
ATOM 935 O O . LEU A 1 118 ? -11.803 4.579 0.539 1.00 95.44 118 LEU A O 1
ATOM 939 N N . VAL A 1 119 ? -10.520 2.815 -0.005 1.00 93.81 119 VAL A N 1
ATOM 940 C CA . VAL A 1 119 ? -11.021 1.907 1.028 1.00 93.81 119 VAL A CA 1
ATOM 941 C C . VAL A 1 119 ? -9.833 1.389 1.826 1.00 93.81 119 VAL A C 1
ATOM 943 O O . VAL A 1 119 ? -8.857 0.909 1.250 1.00 93.81 119 VAL A O 1
ATOM 946 N N . LEU A 1 120 ? -9.918 1.488 3.150 1.00 91.81 120 LEU A N 1
ATOM 947 C CA . LEU A 1 120 ? -8.924 0.968 4.084 1.00 91.81 120 LEU A CA 1
ATOM 948 C C . LEU A 1 120 ? -9.549 -0.202 4.841 1.00 91.81 120 LEU A C 1
ATOM 950 O O . LEU A 1 120 ? -10.672 -0.079 5.327 1.00 91.81 120 LEU A O 1
ATOM 954 N N . THR A 1 121 ? -8.844 -1.327 4.950 1.00 90.00 121 THR A N 1
ATOM 955 C CA . THR A 1 121 ? -9.343 -2.488 5.700 1.00 90.00 121 THR A CA 1
ATOM 956 C C . THR A 1 121 ? -8.324 -2.978 6.719 1.00 90.00 121 THR A C 1
ATOM 958 O O . THR A 1 121 ? -7.122 -3.015 6.449 1.00 90.00 121 THR A O 1
ATOM 961 N N . ARG A 1 122 ? -8.823 -3.441 7.866 1.00 88.50 122 ARG A N 1
ATOM 962 C CA . ARG A 1 122 ? -8.054 -4.143 8.899 1.00 88.50 122 ARG A CA 1
ATOM 963 C C . ARG A 1 122 ? -8.842 -5.334 9.426 1.00 88.50 122 ARG A C 1
ATOM 965 O O . ARG A 1 122 ? -10.065 -5.360 9.306 1.00 88.50 122 ARG A O 1
ATOM 972 N N . VAL A 1 123 ? -8.145 -6.286 10.029 1.00 88.31 123 VAL A N 1
ATOM 973 C CA . VAL A 1 123 ? -8.753 -7.326 10.864 1.00 88.31 123 VAL A CA 1
ATOM 974 C C . VAL A 1 123 ? -8.387 -7.118 12.330 1.00 88.31 123 VAL A C 1
ATOM 976 O O . VAL A 1 123 ? -7.397 -6.462 12.641 1.00 88.31 123 VAL A O 1
ATOM 979 N N . GLU A 1 124 ? -9.191 -7.672 13.235 1.00 87.69 124 GLU A N 1
ATOM 980 C CA . GLU A 1 124 ? -8.861 -7.706 14.667 1.00 87.69 124 GLU A CA 1
ATOM 981 C C . GLU A 1 124 ? -7.772 -8.743 14.953 1.00 87.69 124 GLU A C 1
ATOM 983 O O . GLU A 1 124 ? -6.861 -8.489 15.730 1.00 87.69 124 GLU A O 1
ATOM 988 N N . HIS A 1 125 ? -7.829 -9.894 14.276 1.00 88.94 125 HIS A N 1
ATOM 989 C CA . HIS A 1 125 ? -6.940 -11.024 14.522 1.00 88.94 125 HIS A CA 1
ATOM 990 C C . HIS A 1 125 ? -6.309 -11.541 13.232 1.00 88.94 125 HIS A C 1
ATOM 992 O O . HIS A 1 125 ? -7.005 -11.844 12.261 1.00 88.94 125 HIS A O 1
ATOM 998 N N . ARG A 1 126 ? -4.989 -11.738 13.246 1.00 86.69 126 ARG A N 1
ATOM 999 C CA . ARG A 1 126 ? -4.226 -12.322 12.140 1.00 86.69 126 ARG A CA 1
ATOM 1000 C C . ARG A 1 126 ? -3.324 -13.435 12.659 1.00 86.69 126 ARG A C 1
ATOM 1002 O O . ARG A 1 126 ? -2.537 -13.237 13.576 1.00 86.69 126 ARG A O 1
ATOM 1009 N N . PHE A 1 127 ? -3.456 -14.629 12.077 1.00 88.81 127 PHE A N 1
ATOM 1010 C CA . PHE A 1 127 ? -2.705 -15.828 12.484 1.00 88.81 127 PHE A CA 1
ATOM 1011 C C . PHE A 1 127 ? -2.771 -16.127 13.998 1.00 88.81 127 PHE A C 1
ATOM 1013 O O . PHE A 1 127 ? -1.793 -16.569 14.591 1.00 88.81 127 PHE A O 1
ATOM 1020 N N . GLY A 1 128 ? -3.927 -15.875 14.624 1.00 88.25 128 GLY A N 1
ATOM 1021 C CA . GLY A 1 128 ? -4.143 -16.100 16.059 1.00 88.25 128 GLY A CA 1
ATOM 1022 C C . GLY A 1 128 ? -3.572 -15.019 16.983 1.00 88.25 128 GLY A C 1
ATOM 1023 O O . GLY A 1 128 ? -3.644 -15.181 18.196 1.00 88.25 128 GLY A O 1
ATOM 1024 N N . MET A 1 129 ? -3.024 -13.930 16.438 1.00 84.75 129 MET A N 1
ATOM 1025 C CA . MET A 1 129 ? -2.545 -12.773 17.197 1.00 84.75 129 MET A CA 1
ATOM 1026 C C . MET A 1 129 ? -3.458 -11.569 16.975 1.00 84.75 129 MET A C 1
ATOM 1028 O O . MET A 1 129 ? -3.967 -11.381 15.869 1.00 84.75 129 MET A O 1
ATOM 1032 N N . GLU A 1 130 ? -3.614 -10.740 18.006 1.00 87.31 130 GLU A N 1
ATOM 1033 C CA . GLU A 1 130 ? -4.179 -9.392 17.889 1.00 87.31 130 GLU A CA 1
ATOM 1034 C C . GLU A 1 130 ? -3.383 -8.604 16.842 1.00 87.31 130 GLU A C 1
ATOM 1036 O O . GLU A 1 130 ? -2.162 -8.450 16.939 1.00 87.31 130 GLU A O 1
ATOM 1041 N N . ALA A 1 131 ? -4.071 -8.139 15.804 1.00 84.94 131 ALA A N 1
ATOM 1042 C CA . ALA A 1 131 ? -3.443 -7.470 14.675 1.00 84.94 131 ALA A CA 1
ATOM 1043 C C . ALA A 1 131 ? -3.129 -5.990 14.967 1.00 84.94 131 ALA A C 1
ATOM 1045 O O . ALA A 1 131 ? -2.313 -5.379 14.270 1.00 84.94 131 ALA A O 1
ATOM 1046 N N . GLY A 1 132 ? -3.766 -5.402 15.986 1.00 79.12 132 GLY A N 1
ATOM 1047 C CA . GLY A 1 132 ? -3.699 -3.964 16.248 1.00 79.12 132 GLY A CA 1
ATOM 1048 C C . GLY A 1 132 ? -4.181 -3.160 15.037 1.00 79.12 132 GLY A C 1
ATOM 1049 O O . GLY A 1 132 ? -5.062 -3.605 14.298 1.00 79.12 132 GLY A O 1
ATOM 1050 N N . GLY A 1 133 ? -3.590 -1.991 14.799 1.00 67.31 133 GLY A N 1
ATOM 1051 C CA . GLY A 1 133 ? -3.869 -1.167 13.615 1.00 67.31 133 GLY A CA 1
ATOM 1052 C C . GLY A 1 133 ? -4.738 0.043 13.863 1.00 67.31 133 GLY A C 1
ATOM 1053 O O . GLY A 1 133 ? -5.295 0.586 12.913 1.00 67.31 133 GLY A O 1
ATOM 1054 N N . SER A 1 134 ? -4.900 0.448 15.118 1.00 67.44 134 SER A N 1
ATOM 1055 C CA . SER A 1 134 ? -5.654 1.655 15.412 1.00 67.44 134 SER A CA 1
ATOM 1056 C C . SER A 1 134 ? -4.782 2.903 15.315 1.00 67.44 134 SER A C 1
ATOM 1058 O O . SER A 1 134 ? -5.308 3.936 14.953 1.00 67.44 134 SER A O 1
ATOM 1060 N N . SER A 1 135 ? -3.456 2.817 15.470 1.00 77.56 135 SER A N 1
ATOM 1061 C CA . SER A 1 135 ? -2.581 4.000 15.512 1.00 77.56 135 SER A CA 1
ATOM 1062 C C . SER A 1 135 ? -2.711 4.920 14.285 1.00 77.56 135 SER A C 1
ATOM 1064 O O . SER A 1 135 ? -3.056 6.090 14.422 1.00 77.56 135 SER A O 1
ATOM 1066 N N . PHE A 1 136 ? -2.513 4.402 13.068 1.00 84.69 136 PHE A N 1
ATOM 1067 C CA . PHE A 1 136 ? -2.626 5.210 11.849 1.00 84.69 136 PHE A CA 1
ATOM 1068 C C . PHE A 1 136 ? -4.065 5.619 11.519 1.00 84.69 136 PHE A C 1
ATOM 1070 O O . PHE A 1 136 ? -4.270 6.690 10.956 1.00 84.69 136 PHE A O 1
ATOM 1077 N N . LEU A 1 137 ? -5.056 4.788 11.849 1.00 84.56 137 LEU A N 1
ATOM 1078 C CA . LEU A 1 137 ? -6.467 5.114 11.624 1.00 84.56 137 LEU A CA 1
ATOM 1079 C C . LEU A 1 137 ? -6.956 6.193 12.604 1.00 84.56 137 LEU A C 1
ATOM 1081 O O . LEU A 1 137 ? -7.587 7.159 12.182 1.00 84.56 137 LEU A O 1
ATOM 1085 N N . GLU A 1 138 ? -6.593 6.078 13.880 1.00 83.44 138 GLU A N 1
ATOM 1086 C CA . GLU A 1 138 ? -6.841 7.057 14.942 1.00 83.44 138 GLU A CA 1
ATOM 1087 C C . GLU A 1 138 ? -6.127 8.380 14.649 1.00 83.44 138 GLU A C 1
ATOM 1089 O O . GLU A 1 138 ? -6.740 9.436 14.774 1.00 83.44 138 GLU A O 1
ATOM 1094 N N . GLU A 1 139 ? -4.869 8.344 14.185 1.00 85.69 139 GLU A N 1
ATOM 1095 C CA . GLU A 1 139 ? -4.138 9.539 13.727 1.00 85.69 139 GLU A CA 1
ATOM 1096 C C . GLU A 1 139 ? -4.894 10.280 12.610 1.00 85.69 139 GLU A C 1
ATOM 1098 O O . GLU A 1 139 ? -4.837 11.507 12.531 1.00 85.69 139 GLU A O 1
ATOM 1103 N N . MET A 1 140 ? -5.612 9.549 11.751 1.00 86.81 140 MET A N 1
ATOM 1104 C CA . MET A 1 140 ? -6.447 10.117 10.688 1.00 86.81 140 MET A CA 1
ATOM 1105 C C . MET A 1 140 ? -7.850 10.524 11.166 1.00 86.81 140 MET A C 1
ATOM 1107 O O . MET A 1 140 ? -8.606 11.097 10.382 1.00 86.81 140 MET A O 1
ATOM 1111 N N . GLY A 1 141 ? -8.216 10.234 12.418 1.00 86.00 141 GLY A N 1
ATOM 1112 C CA . GLY A 1 141 ? -9.566 10.443 12.944 1.00 86.00 141 GLY A CA 1
ATOM 1113 C C . GLY A 1 141 ? -10.615 9.525 12.311 1.00 86.00 141 GLY A C 1
ATOM 1114 O O . GLY A 1 141 ? -11.785 9.895 12.232 1.00 86.00 141 GLY A O 1
ATOM 1115 N N . LEU A 1 142 ? -10.202 8.358 11.807 1.00 83.56 142 LEU A N 1
ATOM 1116 C CA . LEU A 1 142 ? -11.085 7.386 11.171 1.00 83.56 142 LEU A CA 1
ATOM 1117 C C . LEU A 1 142 ? -11.510 6.317 12.176 1.00 83.56 142 LEU A C 1
ATOM 1119 O O . LEU A 1 142 ? -10.680 5.601 12.734 1.00 83.56 142 LEU A O 1
ATOM 1123 N N . GLU A 1 143 ? -12.819 6.162 12.348 1.00 78.56 143 GLU A N 1
ATOM 1124 C CA . GLU A 1 143 ? -13.390 5.061 13.120 1.00 78.56 143 GLU A CA 1
ATOM 1125 C C . GLU A 1 143 ? -13.610 3.846 12.216 1.00 78.56 143 GLU A C 1
ATOM 1127 O O . GLU A 1 143 ? -14.216 3.935 11.143 1.00 78.56 143 GLU A O 1
ATOM 1132 N N . ALA A 1 144 ? -13.102 2.689 12.644 1.00 73.81 144 ALA A N 1
ATOM 1133 C CA . ALA A 1 144 ? -13.316 1.443 11.927 1.00 73.81 144 ALA A CA 1
ATOM 1134 C C . ALA A 1 144 ? -14.784 1.020 12.061 1.00 73.81 144 ALA A C 1
ATOM 1136 O O . ALA A 1 144 ? -15.277 0.790 13.163 1.00 73.81 144 ALA A O 1
ATOM 1137 N N . GLN A 1 145 ? -15.475 0.884 10.932 1.00 77.31 145 GLN A N 1
ATOM 1138 C CA . GLN A 1 145 ? -16.817 0.314 10.895 1.00 77.31 145 GLN A CA 1
ATOM 1139 C C . GLN A 1 145 ? -16.710 -1.195 10.687 1.00 77.31 145 GLN A C 1
ATOM 1141 O O . GLN A 1 145 ? -16.083 -1.654 9.728 1.00 77.31 145 GLN A O 1
ATOM 1146 N N . THR A 1 146 ? -17.323 -1.977 11.575 1.00 71.25 146 THR A N 1
ATOM 1147 C CA . THR A 1 146 ? -17.414 -3.427 11.396 1.00 71.25 146 THR A CA 1
ATOM 1148 C C . THR A 1 146 ? -18.373 -3.716 10.253 1.00 71.25 146 THR A C 1
ATOM 1150 O O . THR A 1 146 ? -19.590 -3.652 10.410 1.00 71.25 146 THR A O 1
ATOM 1153 N N . VAL A 1 147 ? -17.822 -4.042 9.088 1.00 67.31 147 VAL A N 1
ATOM 1154 C CA . VAL A 1 147 ? -18.620 -4.466 7.941 1.00 67.31 147 VAL A CA 1
ATOM 1155 C C . VAL A 1 147 ? -19.042 -5.915 8.180 1.00 67.31 147 VAL A C 1
ATOM 1157 O O . VAL A 1 147 ? -18.234 -6.839 8.068 1.00 67.31 147 VAL A O 1
ATOM 1160 N N . GLY A 1 148 ? -20.304 -6.127 8.559 1.00 56.78 148 GLY A N 1
ATOM 1161 C CA . GLY A 1 148 ? -20.880 -7.466 8.651 1.00 56.78 148 GLY A CA 1
ATOM 1162 C C . GLY A 1 148 ? -20.848 -8.168 7.289 1.00 56.78 148 GLY A C 1
ATOM 1163 O O . GLY A 1 148 ? -20.907 -7.519 6.246 1.00 56.78 148 GLY A O 1
ATOM 1164 N N . ALA A 1 149 ? -20.807 -9.506 7.278 1.00 55.81 149 ALA A N 1
ATOM 1165 C CA . ALA A 1 149 ? -20.660 -10.350 6.078 1.00 55.81 149 ALA A CA 1
ATOM 1166 C C . ALA A 1 149 ? -21.740 -10.170 4.978 1.00 55.81 149 ALA A C 1
ATOM 1168 O O . ALA A 1 149 ? -21.742 -10.904 3.991 1.00 55.81 149 ALA A O 1
ATOM 1169 N N . ARG A 1 150 ? -22.677 -9.230 5.140 1.00 48.53 150 ARG A N 1
ATOM 1170 C CA . ARG A 1 150 ? -23.799 -8.985 4.232 1.00 48.53 150 ARG A CA 1
ATOM 1171 C C . ARG A 1 150 ? -24.130 -7.507 3.992 1.00 48.53 150 ARG A C 1
ATOM 1173 O O . ARG A 1 150 ? -25.137 -7.229 3.356 1.00 48.53 150 ARG A O 1
ATOM 1180 N N . GLU A 1 151 ? -23.292 -6.587 4.456 1.00 48.81 151 GLU A N 1
ATOM 1181 C CA . GLU A 1 151 ? -23.484 -5.143 4.274 1.00 48.81 151 GLU A CA 1
ATOM 1182 C C . GLU A 1 151 ? -22.230 -4.532 3.649 1.00 48.81 151 GLU A C 1
ATOM 1184 O O . GLU A 1 151 ? -21.631 -3.604 4.180 1.00 48.81 151 GLU A O 1
ATOM 1189 N N . LEU A 1 152 ? -21.793 -5.059 2.501 1.00 50.84 152 LEU A N 1
ATOM 1190 C CA . LEU A 1 152 ? -20.990 -4.206 1.630 1.00 50.84 152 LEU A CA 1
ATOM 1191 C C . LEU A 1 152 ? -21.919 -3.066 1.197 1.00 50.84 152 LEU A C 1
ATOM 1193 O O . LEU A 1 152 ? -23.003 -3.368 0.688 1.00 50.84 152 LEU A O 1
ATOM 1197 N N . PRO A 1 153 ? -21.558 -1.794 1.423 1.00 51.59 153 PRO A N 1
ATOM 1198 C CA . PRO A 1 153 ? -22.388 -0.693 0.965 1.00 51.59 153 PRO A CA 1
ATOM 1199 C C . PRO A 1 153 ? -22.645 -0.857 -0.542 1.00 51.59 153 PRO A C 1
ATOM 1201 O O . PRO A 1 153 ? -21.780 -1.325 -1.290 1.00 51.59 153 PRO A O 1
ATOM 1204 N N . GLU A 1 154 ? -23.876 -0.573 -0.982 1.00 52.25 154 GLU A N 1
ATOM 1205 C CA . GLU A 1 154 ? -24.350 -0.882 -2.346 1.00 52.25 154 GLU A CA 1
ATOM 1206 C C . GLU A 1 154 ? -23.486 -0.224 -3.446 1.00 52.25 154 GLU A C 1
ATOM 1208 O O . GLU A 1 154 ? -23.485 -0.657 -4.598 1.00 52.25 154 GLU A O 1
ATOM 1213 N N . ASP A 1 155 ? -22.661 0.759 -3.074 1.00 56.47 155 ASP A N 1
ATOM 1214 C CA . ASP A 1 155 ? -21.659 1.433 -3.904 1.00 56.47 155 ASP A CA 1
ATOM 1215 C C . ASP A 1 155 ? -20.420 0.573 -4.258 1.00 56.47 155 ASP A C 1
ATOM 1217 O O . ASP A 1 155 ? -19.571 1.002 -5.052 1.00 56.47 155 ASP A O 1
ATOM 1221 N N . ILE A 1 156 ? -20.312 -0.639 -3.701 1.00 52.00 156 ILE A N 1
ATOM 1222 C CA . ILE A 1 156 ? -19.289 -1.647 -4.032 1.00 52.00 156 ILE A CA 1
ATOM 1223 C C . ILE A 1 156 ? -19.799 -2.649 -5.086 1.00 52.00 156 ILE A C 1
ATOM 1225 O O . ILE A 1 156 ? -18.992 -3.300 -5.746 1.00 52.00 156 ILE A O 1
ATOM 1229 N N . VAL A 1 157 ? -21.118 -2.756 -5.297 1.00 42.28 157 VAL A N 1
ATOM 1230 C CA . VAL A 1 157 ? -21.729 -3.781 -6.173 1.00 42.28 157 VAL A CA 1
ATOM 1231 C C . VAL A 1 157 ? -21.945 -3.290 -7.613 1.00 42.28 157 VAL A C 1
ATOM 1233 O O . VAL A 1 157 ? -22.190 -4.094 -8.513 1.00 42.28 157 VAL A O 1
ATOM 1236 N N . HIS A 1 158 ? -21.782 -1.993 -7.879 1.00 39.94 158 HIS A N 1
ATOM 1237 C CA . HIS A 1 158 ? -21.944 -1.434 -9.220 1.00 39.94 158 HIS A CA 1
ATOM 1238 C C . HIS A 1 158 ? -20.710 -0.663 -9.701 1.00 39.94 158 HIS A C 1
ATOM 1240 O O . HIS A 1 158 ? -20.496 0.485 -9.317 1.00 39.94 158 HIS A O 1
ATOM 1246 N N . SER A 1 159 ? -19.927 -1.324 -10.561 1.00 37.34 159 SER A N 1
ATOM 1247 C CA . SER A 1 159 ? -19.318 -0.804 -11.799 1.00 37.34 159 SER A CA 1
ATOM 1248 C C . SER A 1 159 ? -18.563 -1.919 -12.511 1.00 37.34 159 SER A C 1
ATOM 1250 O O . SER A 1 159 ? -17.697 -2.542 -11.861 1.00 37.34 159 SER A O 1
#

Radius of gyration: 23.08 Å; chains: 1; bounding box: 59×51×55 Å

Sequence (159 aa):
MTRLRAEPDPAQRYPAAVARLRALIDEPSPAGTLEESIDRLLERVALSTSEGIEVSPDRVNLLTLHSTKGLEFSRVYIVGLEDYQIPGLREAKENRQAEIQEARRLVYVGMTRARERLVLTRVEHRFGMEAGGSSFLEEMGLEAQTVGARELPEDIVHS

Foldseek 3Di:
DDDPPPDPDPCVVCVPVVVVVVCLVPPPPPDDDPVVSVVVVVVVVVVDDDDQDDDDPVDDDDDDLVSCAPAADQEAEAEALFCCVQLHPDPDDPCVVVSNVVSLVSVVRRQVSHDHYYHYDHDCDDPRDGRHRVVSCVVVVHDDDPQPPPCPPVVVVDD

pLDDT: mean 77.34, std 15.33, range [37.34, 97.31]